Protein AF-A0A1V4YU26-F1 (afdb_monomer_lite)

Structure (mmCIF, N/CA/C/O backbone):
data_AF-A0A1V4YU26-F1
#
_entry.id   AF-A0A1V4YU26-F1
#
loop_
_atom_site.group_PDB
_atom_site.id
_atom_site.type_symbol
_atom_site.label_atom_id
_atom_site.label_alt_id
_atom_site.label_comp_id
_atom_site.label_asym_id
_atom_site.label_entity_id
_atom_site.label_seq_id
_atom_site.pdbx_PDB_ins_code
_atom_site.Cartn_x
_atom_site.Cartn_y
_atom_site.Cartn_z
_atom_site.occupancy
_atom_site.B_iso_or_equiv
_atom_site.auth_seq_id
_atom_site.auth_comp_id
_atom_site.auth_asym_id
_atom_site.auth_atom_id
_atom_site.pdbx_PDB_model_num
ATOM 1 N N . MET A 1 1 ? 6.573 -23.736 -16.629 1.00 38.19 1 MET A N 1
ATOM 2 C CA . MET A 1 1 ? 7.774 -23.318 -15.883 1.00 38.19 1 MET A CA 1
ATOM 3 C C . MET A 1 1 ? 7.281 -22.873 -14.523 1.00 38.19 1 MET A C 1
ATOM 5 O O . MET A 1 1 ? 6.336 -22.101 -14.481 1.00 38.19 1 MET A O 1
ATOM 9 N N . SER A 1 2 ? 7.765 -23.485 -13.443 1.00 38.28 2 SER A N 1
ATOM 10 C CA . SER A 1 2 ? 7.345 -23.146 -12.081 1.00 38.28 2 SER A CA 1
ATOM 11 C C . SER A 1 2 ? 7.957 -21.795 -11.724 1.00 38.28 2 SER A C 1
ATOM 13 O O . SER A 1 2 ? 9.143 -21.750 -11.397 1.00 38.28 2 SER A O 1
ATOM 15 N N . GLY A 1 3 ? 7.172 -20.723 -11.877 1.00 41.28 3 GLY A N 1
ATOM 16 C CA . GLY A 1 3 ? 7.522 -19.379 -11.422 1.00 41.28 3 GLY A CA 1
ATOM 17 C C . GLY A 1 3 ? 7.922 -19.473 -9.960 1.00 41.28 3 GLY A C 1
ATOM 18 O O . GLY A 1 3 ? 7.118 -19.872 -9.115 1.00 41.28 3 GLY A O 1
ATOM 19 N N . GLY A 1 4 ? 9.215 -19.288 -9.710 1.00 42.00 4 GLY A N 1
ATOM 20 C CA . GLY A 1 4 ? 9.797 -19.424 -8.389 1.00 42.00 4 GLY A CA 1
ATOM 21 C C . GLY A 1 4 ? 9.136 -18.409 -7.479 1.00 42.00 4 GLY A C 1
ATOM 22 O O . GLY A 1 4 ? 9.215 -17.217 -7.732 1.00 42.00 4 GLY A O 1
ATOM 23 N N . TYR A 1 5 ? 8.469 -18.906 -6.446 1.00 46.62 5 TYR A N 1
ATOM 24 C CA . TYR A 1 5 ? 7.987 -18.116 -5.327 1.00 46.62 5 TYR A CA 1
ATOM 25 C C . TYR A 1 5 ? 9.231 -17.559 -4.621 1.00 46.62 5 TYR A C 1
ATOM 27 O O . TYR A 1 5 ? 9.834 -18.236 -3.782 1.00 46.62 5 TYR A O 1
ATOM 35 N N . TRP A 1 6 ? 9.709 -16.387 -5.041 1.00 53.47 6 TRP A N 1
ATOM 36 C CA . TRP A 1 6 ? 10.808 -15.708 -4.372 1.00 53.47 6 TRP A CA 1
ATOM 37 C C . TRP A 1 6 ? 10.241 -15.218 -3.047 1.00 53.47 6 TRP A C 1
ATOM 39 O O . TRP A 1 6 ? 9.403 -14.328 -3.011 1.00 53.47 6 TRP A O 1
ATOM 49 N N . ALA A 1 7 ? 10.607 -15.904 -1.963 1.00 47.09 7 ALA A N 1
ATOM 50 C CA . ALA A 1 7 ? 10.111 -15.661 -0.615 1.00 47.09 7 ALA A CA 1
ATOM 51 C C . ALA A 1 7 ? 10.373 -14.205 -0.194 1.00 47.09 7 ALA A C 1
ATOM 53 O O . ALA A 1 7 ? 11.424 -13.877 0.362 1.00 47.09 7 ALA A O 1
ATOM 54 N N . TYR A 1 8 ? 9.419 -13.331 -0.505 1.00 53.28 8 TYR A N 1
ATOM 55 C CA . TYR A 1 8 ? 9.473 -11.912 -0.215 1.00 53.28 8 TYR A CA 1
ATOM 56 C C . TYR A 1 8 ? 9.354 -11.733 1.299 1.00 53.28 8 TYR A C 1
ATOM 58 O O . TYR A 1 8 ? 8.310 -11.982 1.900 1.00 53.28 8 TYR A O 1
ATOM 66 N N . LYS A 1 9 ? 10.452 -11.299 1.923 1.00 52.00 9 LYS A N 1
ATOM 67 C CA . LYS A 1 9 ? 10.515 -10.935 3.348 1.00 52.00 9 LYS A CA 1
ATOM 68 C C . LYS A 1 9 ? 9.548 -9.802 3.732 1.00 52.00 9 LYS A C 1
ATOM 70 O O . LYS A 1 9 ? 9.317 -9.603 4.917 1.00 52.00 9 LYS A O 1
ATOM 75 N N . ASP A 1 10 ? 8.962 -9.103 2.759 1.00 56.41 10 ASP A N 1
ATOM 76 C CA . ASP A 1 10 ? 8.067 -7.961 2.985 1.00 56.41 10 ASP A CA 1
ATOM 77 C C . ASP A 1 10 ? 6.596 -8.352 3.235 1.00 56.41 10 ASP A C 1
ATOM 79 O O . ASP A 1 10 ? 5.792 -7.493 3.599 1.00 56.41 10 ASP A O 1
ATOM 83 N N . ILE A 1 11 ? 6.247 -9.645 3.128 1.00 65.44 11 ILE A N 1
ATOM 84 C CA . ILE A 1 11 ? 4.923 -10.164 3.524 1.00 65.44 11 ILE A CA 1
ATOM 85 C C . ILE A 1 11 ? 4.684 -9.944 5.025 1.00 65.44 11 ILE A C 1
ATOM 87 O O . ILE A 1 11 ? 3.586 -9.564 5.419 1.00 65.44 11 ILE A O 1
ATOM 91 N N . GLU A 1 12 ? 5.723 -10.084 5.854 1.00 81.69 12 GLU A N 1
ATOM 92 C CA . GLU A 1 12 ? 5.600 -9.961 7.312 1.00 81.69 12 GLU A CA 1
ATOM 93 C C . GLU A 1 12 ? 5.129 -8.558 7.731 1.00 81.69 12 GLU A C 1
ATOM 95 O O . GLU A 1 12 ? 4.251 -8.420 8.577 1.00 81.69 12 GLU A O 1
ATOM 100 N N . MET A 1 13 ? 5.641 -7.496 7.098 1.00 84.25 13 MET A N 1
ATOM 101 C CA . MET A 1 13 ? 5.198 -6.129 7.396 1.00 84.25 13 MET A CA 1
ATOM 102 C C . MET A 1 13 ? 3.745 -5.890 6.958 1.00 84.25 13 MET A C 1
ATOM 104 O O . MET A 1 13 ? 2.984 -5.263 7.694 1.00 84.25 13 MET A O 1
ATOM 108 N N . VAL A 1 14 ? 3.351 -6.386 5.779 1.00 89.06 14 VAL A N 1
ATOM 109 C CA . VAL A 1 14 ? 1.967 -6.285 5.282 1.00 89.06 14 VAL A CA 1
ATOM 110 C C . VAL A 1 14 ? 1.006 -7.018 6.219 1.00 89.06 14 VAL A C 1
ATOM 112 O O . VAL A 1 14 ? -0.046 -6.476 6.564 1.00 89.06 14 VAL A O 1
ATOM 115 N N . GLU A 1 15 ? 1.369 -8.222 6.654 1.00 90.00 15 GLU A N 1
ATOM 116 C CA . GLU A 1 15 ? 0.588 -9.027 7.595 1.00 90.00 15 GLU A CA 1
ATOM 117 C C . GLU A 1 15 ? 0.465 -8.333 8.954 1.00 90.00 15 GLU A C 1
ATOM 119 O O . GLU A 1 15 ? -0.653 -8.132 9.423 1.00 90.00 15 GLU A O 1
ATOM 124 N N . ILE A 1 16 ? 1.570 -7.848 9.531 1.00 92.69 16 ILE A N 1
ATOM 125 C CA . ILE A 1 16 ? 1.562 -7.110 10.805 1.00 92.69 16 ILE A CA 1
ATOM 126 C C . ILE A 1 16 ? 0.658 -5.873 10.726 1.00 92.69 16 ILE A C 1
ATOM 128 O O . ILE A 1 16 ? -0.121 -5.609 11.642 1.00 92.69 16 ILE A O 1
ATOM 132 N N . LEU A 1 17 ? 0.730 -5.099 9.638 1.00 92.12 17 LEU A N 1
ATOM 133 C CA . LEU A 1 17 ? -0.113 -3.912 9.469 1.00 92.12 17 LEU A CA 1
ATOM 134 C C . LEU A 1 17 ? -1.603 -4.273 9.384 1.00 92.12 17 LEU A C 1
ATOM 136 O O . LEU A 1 17 ? -2.431 -3.573 9.975 1.00 92.12 17 LEU A O 1
ATOM 140 N N . LYS A 1 18 ? -1.946 -5.368 8.690 1.00 91.69 18 LYS A N 1
ATOM 141 C CA . LYS A 1 18 ? -3.319 -5.892 8.623 1.00 91.69 18 LYS A CA 1
ATOM 142 C C . LYS A 1 18 ? -3.795 -6.361 9.999 1.00 91.69 18 LYS A C 1
ATOM 144 O O . LYS A 1 18 ? -4.866 -5.944 10.430 1.00 91.69 18 LYS A O 1
ATOM 149 N N . GLU A 1 19 ? -2.987 -7.137 10.720 1.00 95.12 19 GLU A N 1
ATOM 150 C CA . GLU A 1 19 ? -3.316 -7.643 12.058 1.00 95.12 19 GLU A CA 1
ATOM 151 C C . GLU A 1 19 ? -3.536 -6.515 13.071 1.00 95.12 19 GLU A C 1
ATOM 153 O O . GLU A 1 19 ? -4.542 -6.506 13.787 1.00 95.12 19 GLU A O 1
ATOM 158 N N . ILE A 1 20 ? -2.636 -5.525 13.109 1.00 95.12 20 ILE A N 1
ATOM 159 C CA . ILE A 1 20 ? -2.795 -4.354 13.978 1.00 95.12 20 ILE A CA 1
ATOM 160 C C . ILE A 1 20 ? -4.064 -3.601 13.582 1.00 95.12 20 ILE A C 1
ATOM 162 O O . ILE A 1 20 ? -4.884 -3.303 14.452 1.00 95.12 20 ILE A O 1
ATOM 166 N N . GLY A 1 21 ? -4.250 -3.329 12.286 1.00 93.69 21 GLY A N 1
ATOM 167 C CA . GLY A 1 21 ? -5.426 -2.642 11.764 1.00 93.69 21 GLY A CA 1
ATOM 168 C C . GLY A 1 21 ? -6.734 -3.327 12.162 1.00 93.69 21 GLY A C 1
ATOM 169 O O . GLY A 1 21 ? -7.650 -2.659 12.645 1.00 93.69 21 GLY A O 1
ATOM 170 N N . ASP A 1 22 ? -6.815 -4.647 12.039 1.00 93.25 22 ASP A N 1
ATOM 171 C CA . ASP A 1 22 ? -7.993 -5.423 12.425 1.00 93.25 22 ASP A CA 1
ATOM 172 C C . ASP A 1 22 ? -8.208 -5.435 13.943 1.00 93.25 22 ASP A C 1
ATOM 174 O O . ASP A 1 22 ? -9.341 -5.261 14.402 1.00 93.25 22 ASP A O 1
ATOM 178 N N . SER A 1 23 ? -7.134 -5.552 14.734 1.00 97.25 23 SER A N 1
ATOM 179 C CA . SER A 1 23 ? -7.215 -5.577 16.202 1.00 97.25 23 SER A CA 1
ATOM 180 C C . SER A 1 23 ? -7.798 -4.292 16.802 1.00 97.25 23 SER A C 1
ATOM 182 O O . SER A 1 23 ? -8.465 -4.343 17.833 1.00 97.25 23 SER A O 1
ATOM 184 N N . ILE A 1 24 ? -7.601 -3.149 16.135 1.00 95.00 24 ILE A N 1
ATOM 185 C CA . ILE A 1 24 ? -8.058 -1.832 16.601 1.00 95.00 24 ILE A CA 1
ATOM 186 C C . ILE A 1 24 ? -9.299 -1.318 15.858 1.00 95.00 24 ILE A C 1
ATOM 188 O O . ILE A 1 24 ? -9.740 -0.198 16.110 1.00 95.00 24 ILE A O 1
ATOM 192 N N . LYS A 1 25 ? -9.873 -2.100 14.933 1.00 91.56 25 LYS A N 1
ATOM 193 C CA . LYS A 1 25 ? -10.921 -1.658 13.995 1.00 91.56 25 LYS A CA 1
ATOM 194 C C . LYS A 1 25 ? -12.164 -1.065 14.653 1.00 91.56 25 LYS A C 1
ATOM 196 O O . LYS A 1 25 ? -12.748 -0.127 14.114 1.00 91.56 25 LYS A O 1
ATOM 201 N N . ASN A 1 26 ? -12.567 -1.600 15.801 1.00 89.75 26 ASN A N 1
ATOM 202 C CA . ASN A 1 26 ? -13.777 -1.155 16.494 1.00 89.75 26 ASN A CA 1
ATOM 203 C C . ASN A 1 26 ? -13.543 0.109 17.332 1.00 89.75 26 ASN A C 1
ATOM 205 O O . ASN A 1 26 ? -14.421 0.966 17.394 1.00 89.75 26 ASN A O 1
ATOM 209 N N . ASP A 1 27 ? -12.359 0.240 17.933 1.00 94.19 27 ASP A N 1
ATOM 210 C CA . ASP A 1 27 ? -12.024 1.355 18.827 1.00 94.19 27 ASP A CA 1
ATOM 211 C C . ASP A 1 27 ? -11.466 2.561 18.056 1.00 94.19 27 ASP A C 1
ATOM 213 O O . ASP A 1 27 ? -11.748 3.716 18.378 1.00 94.19 27 ASP A O 1
ATOM 217 N N . TYR A 1 28 ? -10.705 2.294 16.991 1.00 90.06 28 TYR A N 1
ATOM 218 C CA . TYR A 1 28 ? -10.011 3.288 16.175 1.00 90.06 28 TYR A CA 1
ATOM 219 C C . TYR A 1 28 ? -10.212 3.013 14.673 1.00 90.06 28 TYR A C 1
ATOM 221 O O . TYR A 1 28 ? -9.247 2.740 13.954 1.00 90.06 28 TYR A O 1
ATOM 229 N N . PRO A 1 29 ? -11.448 3.125 14.150 1.00 84.31 29 PRO A N 1
ATOM 230 C CA . PRO A 1 29 ? -11.777 2.744 12.773 1.00 84.31 29 PRO A CA 1
ATOM 231 C C . PRO A 1 29 ? -11.000 3.532 11.710 1.00 84.31 29 PRO A C 1
ATOM 233 O O . PRO A 1 29 ? -10.665 2.987 10.664 1.00 84.31 29 PRO A O 1
ATOM 236 N N . ILE A 1 30 ? -10.670 4.800 11.982 1.00 85.56 30 ILE A N 1
ATOM 237 C CA . ILE A 1 30 ? -9.871 5.629 11.065 1.00 85.56 30 ILE A CA 1
ATOM 238 C C . ILE A 1 30 ? -8.433 5.110 10.993 1.00 85.56 30 ILE A C 1
ATOM 240 O O . ILE A 1 30 ? -7.906 4.904 9.906 1.00 85.56 30 ILE A O 1
ATOM 244 N N . LEU A 1 31 ? -7.813 4.855 12.148 1.00 87.12 31 LEU A N 1
ATOM 245 C CA . LEU A 1 31 ? -6.444 4.347 12.213 1.00 87.12 31 LEU A CA 1
ATOM 246 C C . LEU A 1 31 ? -6.350 2.935 11.619 1.00 87.12 31 LEU A C 1
ATOM 248 O O . LEU A 1 31 ? -5.422 2.641 10.875 1.00 87.12 31 LEU A O 1
ATOM 252 N N . SER A 1 32 ? -7.350 2.090 11.877 1.00 90.19 32 SER A N 1
ATOM 253 C CA . SER A 1 32 ? -7.501 0.780 11.239 1.00 90.19 32 SER A CA 1
ATOM 254 C C . SER A 1 32 ? -7.545 0.880 9.712 1.00 90.19 32 SER A C 1
ATOM 256 O O . SER A 1 32 ? -6.788 0.195 9.023 1.00 90.19 32 SER A O 1
ATOM 258 N N . ALA A 1 33 ? -8.374 1.776 9.168 1.00 86.06 33 ALA A N 1
ATOM 259 C CA . ALA A 1 33 ? -8.474 2.000 7.729 1.00 86.06 33 ALA A CA 1
ATOM 260 C C . ALA A 1 33 ? -7.157 2.516 7.119 1.00 86.06 33 ALA A C 1
ATOM 262 O O . ALA A 1 33 ? -6.777 2.072 6.040 1.00 86.06 33 ALA A O 1
ATOM 263 N N . MET A 1 34 ? -6.422 3.384 7.822 1.00 88.06 34 MET A N 1
ATOM 264 C CA . MET A 1 34 ? -5.097 3.839 7.377 1.00 88.06 34 MET A CA 1
ATOM 265 C C . MET A 1 34 ? -4.080 2.694 7.319 1.00 88.06 34 MET A C 1
ATOM 267 O O . MET A 1 34 ? -3.376 2.544 6.325 1.00 88.06 34 MET A O 1
ATOM 271 N N . LEU A 1 35 ? -3.994 1.878 8.376 1.00 90.88 35 LEU A N 1
ATOM 272 C CA . LEU A 1 35 ? -3.032 0.772 8.451 1.00 90.88 35 LEU A CA 1
ATOM 273 C C . LEU A 1 35 ? -3.328 -0.305 7.402 1.00 90.88 35 LEU A C 1
ATOM 275 O O . LEU A 1 35 ? -2.421 -0.772 6.716 1.00 90.88 35 LEU A O 1
ATOM 279 N N . THR A 1 36 ? -4.603 -0.655 7.236 1.00 88.94 36 THR A N 1
ATOM 280 C CA . THR A 1 36 ? -5.038 -1.639 6.235 1.00 88.94 36 THR A CA 1
ATOM 281 C C . THR A 1 36 ? -4.896 -1.114 4.802 1.00 88.94 36 THR A C 1
ATOM 283 O O . THR A 1 36 ? -4.490 -1.869 3.918 1.00 88.94 36 THR A O 1
ATOM 286 N N . GLY A 1 37 ? -5.162 0.176 4.565 1.00 88.56 37 GLY A N 1
ATOM 287 C CA . GLY A 1 37 ? -4.936 0.834 3.276 1.00 88.56 37 GLY A CA 1
ATOM 288 C C . GLY A 1 37 ? -3.458 0.858 2.887 1.00 88.56 37 GLY A C 1
ATOM 289 O O . GLY A 1 37 ? -3.107 0.457 1.779 1.00 88.56 37 GLY A O 1
ATOM 290 N N . LEU A 1 38 ? -2.583 1.235 3.823 1.00 89.69 38 LEU A N 1
ATOM 291 C CA . LEU A 1 38 ? -1.136 1.207 3.620 1.00 89.69 38 LEU A CA 1
ATOM 292 C C . LEU A 1 38 ? -0.632 -0.209 3.310 1.00 89.69 38 LEU A C 1
ATOM 294 O O . LEU A 1 38 ? 0.139 -0.391 2.370 1.00 89.69 38 LEU A O 1
ATOM 298 N N . ALA A 1 39 ? -1.093 -1.213 4.062 1.00 90.50 39 ALA A N 1
ATOM 299 C CA . ALA A 1 39 ? -0.713 -2.605 3.835 1.00 90.50 39 ALA A CA 1
ATOM 300 C C . ALA A 1 39 ? -1.051 -3.071 2.410 1.00 90.50 39 ALA A C 1
ATOM 302 O 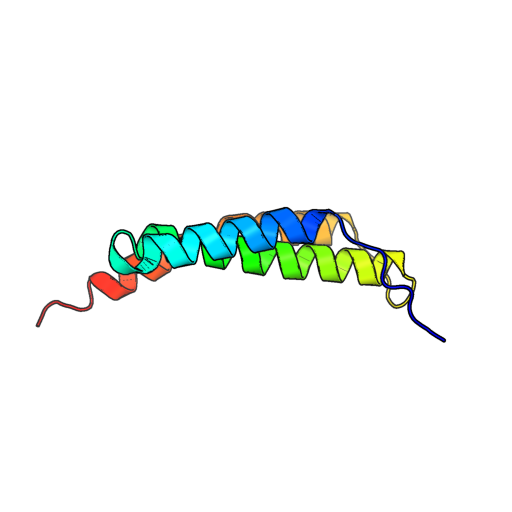O . ALA A 1 39 ? -0.242 -3.737 1.771 1.00 90.50 39 ALA A O 1
ATOM 303 N N . LYS A 1 40 ? -2.225 -2.684 1.896 1.00 89.31 40 LYS A N 1
ATOM 304 C CA . LYS A 1 40 ? -2.668 -3.030 0.542 1.00 89.31 40 LYS A CA 1
ATOM 305 C C . LYS A 1 40 ? -1.787 -2.407 -0.544 1.00 89.31 40 LYS A C 1
ATOM 307 O O . LYS A 1 40 ? -1.433 -3.091 -1.499 1.00 89.31 40 LYS A O 1
ATOM 312 N N . GLU A 1 41 ? -1.445 -1.125 -0.426 1.00 91.12 41 GLU A N 1
ATOM 313 C CA . GLU A 1 41 ? -0.592 -0.476 -1.431 1.00 91.12 41 GLU A CA 1
ATOM 314 C C . GLU A 1 41 ? 0.829 -1.059 -1.430 1.00 91.12 41 GLU A C 1
ATOM 316 O O . GLU A 1 41 ? 1.397 -1.289 -2.496 1.00 91.12 41 GLU A O 1
ATOM 321 N N . LEU A 1 42 ? 1.378 -1.374 -0.251 1.00 90.12 42 LEU A N 1
ATOM 322 C CA . LEU A 1 42 ? 2.682 -2.036 -0.126 1.00 90.12 42 LEU A CA 1
ATOM 323 C C . LEU A 1 42 ? 2.686 -3.443 -0.743 1.00 90.12 42 LEU A C 1
ATOM 325 O O . LEU A 1 42 ? 3.652 -3.821 -1.405 1.00 90.12 42 LEU A O 1
ATOM 329 N N . GLU A 1 43 ? 1.605 -4.203 -0.573 1.00 89.50 43 GLU A N 1
ATOM 330 C CA . GLU A 1 43 ? 1.435 -5.525 -1.187 1.00 89.50 43 GLU A CA 1
ATOM 331 C C . GLU A 1 43 ? 1.436 -5.449 -2.723 1.00 89.50 43 GLU A C 1
ATOM 333 O O . GLU A 1 43 ? 2.130 -6.221 -3.380 1.00 89.50 43 GLU A O 1
ATOM 338 N N . ASP A 1 44 ? 0.732 -4.483 -3.319 1.00 89.00 44 ASP A N 1
ATOM 339 C CA . ASP A 1 44 ? 0.693 -4.347 -4.783 1.00 89.00 44 ASP A CA 1
ATOM 340 C C . ASP A 1 44 ? 2.034 -3.872 -5.369 1.00 89.00 44 ASP A C 1
ATOM 342 O O . ASP A 1 44 ? 2.485 -4.373 -6.401 1.00 89.00 44 ASP A O 1
ATOM 346 N N . ILE A 1 45 ? 2.709 -2.933 -4.696 1.00 89.69 45 ILE A N 1
ATOM 347 C CA . ILE A 1 45 ? 4.040 -2.457 -5.106 1.00 89.69 45 ILE A CA 1
ATOM 348 C C . ILE A 1 45 ? 5.052 -3.606 -5.070 1.00 89.69 45 ILE A C 1
ATOM 350 O O . ILE A 1 45 ? 5.778 -3.813 -6.043 1.00 89.69 45 ILE A O 1
ATOM 354 N N . THR A 1 46 ? 5.085 -4.377 -3.979 1.00 87.50 46 THR A N 1
ATOM 355 C CA . THR A 1 46 ? 6.020 -5.506 -3.835 1.00 87.50 46 THR A CA 1
ATOM 356 C C . THR A 1 46 ? 5.733 -6.610 -4.849 1.00 87.50 46 THR A C 1
ATOM 358 O O . THR A 1 46 ? 6.669 -7.120 -5.460 1.00 87.50 46 THR A O 1
ATOM 361 N N . HIS A 1 47 ? 4.463 -6.909 -5.127 1.00 86.06 47 HIS A N 1
ATOM 362 C CA . HIS A 1 47 ? 4.082 -7.877 -6.156 1.00 86.06 47 HIS A CA 1
ATOM 363 C C . HIS A 1 47 ? 4.509 -7.447 -7.571 1.00 86.06 47 HIS A C 1
ATOM 365 O O . HIS A 1 47 ? 5.025 -8.260 -8.335 1.00 86.06 47 HIS A O 1
ATOM 371 N N . ARG A 1 48 ? 4.378 -6.158 -7.922 1.00 86.75 48 ARG A N 1
ATOM 372 C CA . ARG A 1 48 ? 4.878 -5.628 -9.207 1.00 86.75 48 ARG A CA 1
ATOM 373 C C . ARG A 1 48 ? 6.397 -5.722 -9.321 1.00 86.75 48 ARG A C 1
ATOM 375 O O . ARG A 1 48 ? 6.902 -6.033 -10.396 1.00 86.75 48 ARG A O 1
ATOM 382 N N . MET A 1 49 ? 7.120 -5.464 -8.231 1.00 86.12 49 MET A N 1
ATOM 383 C CA . MET A 1 49 ? 8.573 -5.643 -8.198 1.00 86.12 49 MET A CA 1
ATOM 384 C C . MET A 1 49 ? 8.959 -7.116 -8.367 1.00 86.12 49 MET A C 1
ATOM 386 O O . MET A 1 49 ? 9.873 -7.413 -9.129 1.00 86.12 49 MET A O 1
ATOM 390 N N . ASP A 1 50 ? 8.249 -8.040 -7.718 1.00 81.31 50 ASP A N 1
ATOM 391 C CA . ASP A 1 50 ? 8.489 -9.480 -7.863 1.00 81.31 50 ASP A CA 1
ATOM 392 C C . ASP A 1 50 ? 8.275 -9.958 -9.307 1.00 81.31 50 ASP A C 1
ATOM 394 O O . ASP A 1 50 ? 9.085 -10.705 -9.859 1.00 81.31 50 ASP A O 1
ATOM 398 N N . TRP A 1 51 ? 7.230 -9.465 -9.973 1.00 82.62 51 TRP A N 1
ATOM 399 C CA . TRP A 1 51 ? 6.989 -9.733 -11.393 1.00 82.62 51 TRP A CA 1
ATOM 400 C C . TRP A 1 51 ? 8.056 -9.151 -12.329 1.00 82.62 51 TRP A C 1
ATOM 402 O O . TRP A 1 51 ? 8.343 -9.758 -13.362 1.00 82.62 51 TRP A O 1
ATOM 412 N N . ASP A 1 52 ? 8.658 -8.007 -11.987 1.00 83.06 52 ASP A N 1
ATOM 413 C CA . ASP A 1 52 ? 9.820 -7.460 -12.709 1.00 83.06 52 ASP A CA 1
ATOM 414 C C . ASP A 1 52 ? 11.056 -8.353 -12.509 1.00 83.06 52 ASP A C 1
ATOM 416 O O . ASP A 1 52 ? 11.733 -8.737 -13.464 1.00 83.06 52 ASP A O 1
ATOM 420 N N . TYR A 1 53 ? 11.332 -8.752 -11.263 1.00 80.94 53 TYR A N 1
ATOM 421 C CA . TYR A 1 53 ? 12.504 -9.560 -10.913 1.00 80.94 53 TYR A CA 1
ATOM 422 C C . TYR A 1 53 ? 12.439 -11.006 -11.405 1.00 80.94 53 TYR A C 1
ATOM 424 O O . TYR A 1 53 ? 13.474 -11.588 -11.738 1.00 80.94 53 TYR A O 1
ATOM 432 N N . SER A 1 54 ? 11.246 -11.596 -11.465 1.00 79.00 54 SER A N 1
ATOM 433 C CA . SER A 1 54 ? 11.020 -12.940 -12.011 1.00 79.00 54 SER A CA 1
ATOM 434 C C . SER A 1 54 ? 11.142 -13.003 -13.538 1.00 79.00 54 SER A C 1
ATOM 436 O O . SER A 1 54 ? 11.096 -14.098 -14.099 1.00 79.00 54 SER A O 1
ATOM 438 N N . CYS A 1 55 ? 11.373 -11.863 -14.205 1.00 71.56 55 CYS A N 1
ATOM 439 C CA . CYS A 1 55 ? 11.428 -11.710 -15.661 1.00 71.56 55 CYS A CA 1
ATOM 440 C C . CYS A 1 55 ? 10.112 -12.065 -16.377 1.00 71.56 55 CYS A C 1
ATOM 442 O O . CYS A 1 55 ? 10.114 -12.238 -17.598 1.00 71.56 55 CYS A O 1
ATOM 444 N N . ASP A 1 56 ? 9.001 -12.169 -15.643 1.00 71.38 56 ASP A N 1
ATOM 445 C CA . ASP A 1 56 ? 7.675 -12.401 -16.220 1.00 71.38 56 ASP A CA 1
ATOM 446 C C . ASP A 1 56 ? 7.129 -11.120 -16.877 1.00 71.38 56 ASP A C 1
ATOM 448 O O . ASP A 1 56 ? 6.388 -11.183 -17.861 1.00 71.38 56 ASP A O 1
ATOM 452 N N . THR A 1 57 ? 7.543 -9.948 -16.382 1.00 69.31 57 THR A N 1
ATOM 453 C CA . THR A 1 57 ? 7.272 -8.626 -16.970 1.00 69.31 57 THR A CA 1
ATOM 454 C C . THR A 1 57 ? 8.490 -7.707 -16.818 1.00 69.31 57 THR A C 1
ATOM 456 O O . THR A 1 57 ? 9.430 -8.055 -16.111 1.00 69.31 57 THR A O 1
ATOM 459 N N . SER A 1 58 ? 8.500 -6.545 -17.482 1.00 80.38 58 SER A N 1
ATOM 460 C CA . SER A 1 58 ? 9.537 -5.521 -17.282 1.00 80.38 58 SER A CA 1
ATOM 461 C C . SER A 1 58 ? 8.932 -4.158 -16.961 1.00 80.38 58 SER A C 1
ATOM 463 O O . SER A 1 58 ? 8.122 -3.638 -17.730 1.00 80.38 58 SER A O 1
ATOM 465 N N . ILE A 1 59 ? 9.379 -3.540 -15.873 1.00 83.38 59 ILE A N 1
ATOM 466 C CA . ILE A 1 59 ? 9.132 -2.133 -15.561 1.00 83.38 59 ILE A CA 1
ATOM 467 C C . ILE A 1 59 ? 10.101 -1.303 -16.409 1.00 83.38 59 ILE A C 1
ATOM 469 O O . ILE A 1 59 ? 11.266 -1.110 -16.056 1.00 83.38 59 ILE A O 1
ATOM 473 N N . GLU A 1 60 ? 9.618 -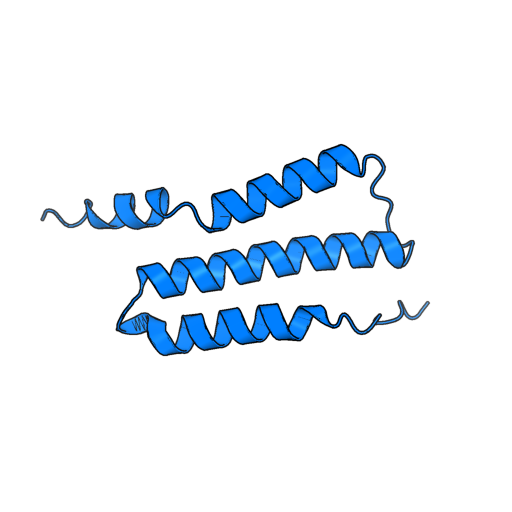0.835 -17.561 1.00 81.56 60 GLU A N 1
ATOM 474 C CA . GLU A 1 60 ? 10.433 -0.110 -18.548 1.00 81.56 60 GLU A CA 1
ATOM 475 C C . GLU A 1 60 ? 10.955 1.240 -18.023 1.00 81.56 60 GLU A C 1
ATOM 477 O O . GLU A 1 60 ? 12.065 1.646 -18.367 1.00 81.56 60 GLU A O 1
ATOM 482 N N . ASP A 1 61 ? 10.192 1.908 -17.149 1.00 89.56 61 ASP A N 1
ATOM 483 C CA . ASP A 1 61 ? 10.563 3.178 -16.515 1.00 89.56 61 ASP A CA 1
ATOM 484 C C . ASP A 1 61 ? 10.514 3.066 -14.983 1.00 89.56 61 ASP A C 1
ATOM 486 O O . ASP A 1 61 ? 9.481 3.268 -14.338 1.00 89.56 61 ASP A O 1
ATOM 490 N N . LYS A 1 62 ? 11.668 2.737 -14.392 1.00 89.12 62 LYS A N 1
ATOM 491 C CA . LYS A 1 62 ? 11.816 2.567 -12.938 1.00 89.12 62 LYS A CA 1
ATOM 492 C C . LYS A 1 62 ? 11.575 3.862 -12.163 1.00 89.12 62 LYS A C 1
ATOM 494 O O . LYS A 1 62 ? 11.036 3.810 -11.065 1.00 89.12 62 LYS A O 1
ATOM 499 N N . VAL A 1 63 ? 11.924 5.016 -12.737 1.00 91.00 63 VAL A N 1
ATOM 500 C CA . VAL A 1 63 ? 11.761 6.316 -12.068 1.00 91.00 63 VAL A CA 1
ATOM 501 C C . VAL A 1 63 ? 10.285 6.688 -12.000 1.00 91.00 63 VAL A C 1
ATOM 503 O O . VAL A 1 63 ? 9.800 7.087 -10.941 1.00 91.00 63 VAL A O 1
ATOM 506 N N . ALA A 1 64 ? 9.547 6.516 -13.100 1.00 90.88 64 ALA A N 1
ATOM 507 C CA . ALA A 1 64 ? 8.103 6.726 -13.098 1.00 90.88 64 ALA A CA 1
ATOM 508 C C . ALA A 1 64 ? 7.396 5.783 -12.111 1.00 90.88 64 ALA A C 1
ATOM 510 O O . ALA A 1 64 ? 6.529 6.233 -11.362 1.00 90.88 64 ALA A O 1
ATOM 511 N N . PHE A 1 65 ? 7.806 4.511 -12.055 1.00 91.56 65 PHE A N 1
ATOM 512 C CA . PHE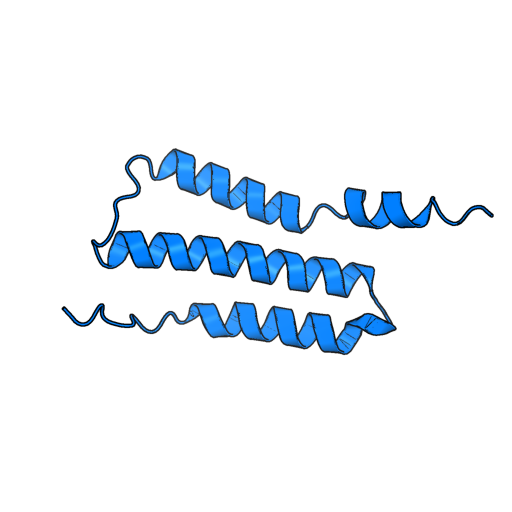 A 1 65 ? 7.285 3.542 -11.089 1.00 91.56 65 PHE A CA 1
ATOM 513 C C . PHE A 1 65 ? 7.563 3.937 -9.631 1.00 91.56 65 PHE A C 1
ATOM 515 O O . PHE A 1 65 ? 6.660 3.857 -8.800 1.00 91.56 65 PHE A O 1
ATOM 522 N N . GLU A 1 66 ? 8.779 4.380 -9.302 1.00 90.88 66 GLU A N 1
ATOM 523 C CA . GLU A 1 66 ? 9.120 4.842 -7.950 1.00 90.88 66 GLU A CA 1
ATOM 524 C C . GLU A 1 66 ? 8.273 6.056 -7.543 1.00 90.88 66 GLU A C 1
ATOM 526 O O . GLU A 1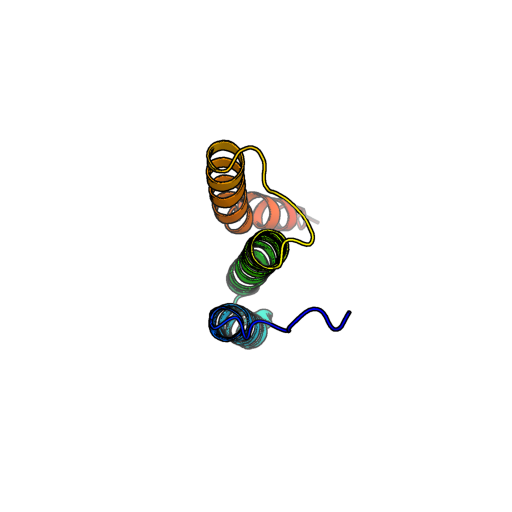 66 ? 7.707 6.080 -6.449 1.00 90.88 66 GLU A O 1
ATOM 531 N N . ILE A 1 67 ? 8.116 7.036 -8.440 1.00 92.31 67 ILE A N 1
ATOM 532 C CA . ILE A 1 67 ? 7.278 8.221 -8.205 1.00 92.31 67 ILE A CA 1
ATOM 533 C C . ILE A 1 67 ? 5.809 7.819 -8.005 1.00 92.31 67 ILE A C 1
ATOM 535 O O . ILE A 1 67 ? 5.160 8.293 -7.071 1.00 92.31 67 ILE A O 1
ATOM 539 N N . GLU A 1 68 ? 5.281 6.939 -8.860 1.00 92.50 68 GLU A N 1
ATOM 540 C CA . GLU A 1 68 ? 3.923 6.397 -8.743 1.00 92.50 68 GLU A CA 1
ATOM 541 C C . GLU A 1 68 ? 3.733 5.693 -7.392 1.00 92.50 68 GLU A C 1
ATOM 543 O O . GLU A 1 68 ? 2.774 5.976 -6.675 1.00 92.50 68 GLU A O 1
ATOM 548 N N . SER A 1 69 ? 4.673 4.827 -7.017 1.00 90.31 69 SER A N 1
ATOM 549 C CA . SER A 1 69 ? 4.643 4.048 -5.778 1.00 90.31 69 SER A CA 1
ATOM 550 C C . SER A 1 69 ? 4.631 4.947 -4.541 1.00 90.31 69 SER A C 1
ATOM 552 O O . SER A 1 69 ? 3.817 4.748 -3.639 1.00 90.31 69 SER A O 1
ATOM 554 N N . VAL A 1 70 ? 5.465 5.993 -4.514 1.00 88.31 70 VAL A N 1
ATOM 555 C CA . VAL A 1 70 ? 5.470 6.983 -3.426 1.00 88.31 70 VAL A CA 1
ATOM 556 C C . VAL A 1 70 ? 4.136 7.725 -3.349 1.00 88.31 70 VAL A C 1
ATOM 558 O O . VAL A 1 70 ? 3.580 7.859 -2.260 1.00 88.31 70 VAL A O 1
ATOM 561 N N . HIS A 1 71 ? 3.576 8.170 -4.478 1.00 88.69 71 HIS A N 1
ATOM 562 C CA . HIS A 1 71 ? 2.264 8.823 -4.480 1.00 88.69 71 HIS A CA 1
ATOM 563 C C . HIS A 1 71 ? 1.151 7.898 -3.984 1.00 88.69 71 HIS A C 1
ATOM 565 O O . HIS A 1 71 ? 0.291 8.335 -3.224 1.00 88.69 71 HIS A O 1
ATOM 571 N N . ARG A 1 72 ? 1.171 6.621 -4.372 1.00 87.31 72 ARG A N 1
ATOM 572 C CA . ARG A 1 72 ? 0.198 5.626 -3.907 1.00 87.31 72 ARG A CA 1
ATOM 573 C C . ARG A 1 72 ? 0.278 5.418 -2.400 1.00 87.31 72 ARG A C 1
ATOM 575 O O . ARG A 1 72 ? -0.755 5.468 -1.742 1.00 87.31 72 ARG A O 1
ATOM 582 N N . ILE A 1 73 ? 1.485 5.295 -1.845 1.00 87.19 73 ILE A N 1
ATOM 583 C CA . ILE A 1 73 ? 1.699 5.198 -0.393 1.00 87.19 73 ILE A CA 1
ATOM 584 C C . ILE A 1 73 ? 1.169 6.444 0.326 1.00 87.19 73 ILE A C 1
ATOM 586 O O . ILE A 1 73 ? 0.463 6.321 1.323 1.00 87.19 73 ILE A O 1
ATOM 590 N N . LEU A 1 74 ? 1.470 7.644 -0.179 1.00 83.81 74 LEU A N 1
ATOM 591 C CA . LEU A 1 74 ? 0.990 8.892 0.422 1.00 83.81 74 LEU A CA 1
ATOM 592 C C . LEU A 1 74 ? -0.543 9.010 0.365 1.00 83.81 74 LEU A C 1
ATOM 594 O O . LEU A 1 74 ? -1.151 9.444 1.340 1.00 83.81 74 LEU A O 1
ATOM 598 N N . ASN A 1 75 ? -1.165 8.565 -0.729 1.00 82.88 75 ASN A N 1
ATOM 599 C CA . ASN A 1 75 ? -2.619 8.583 -0.905 1.00 82.88 75 ASN A CA 1
ATOM 600 C C . ASN A 1 75 ? -3.337 7.489 -0.101 1.00 82.88 75 ASN A C 1
ATOM 602 O O . ASN A 1 75 ? -4.463 7.703 0.337 1.00 82.88 75 ASN A O 1
ATOM 606 N N . ALA A 1 76 ? -2.696 6.344 0.155 1.00 79.12 76 ALA A N 1
ATOM 607 C CA . ALA A 1 76 ? -3.224 5.302 1.046 1.00 79.12 76 ALA A CA 1
ATOM 608 C C . ALA A 1 76 ? -3.482 5.830 2.465 1.00 79.12 76 ALA A C 1
ATOM 610 O O . ALA A 1 76 ? -4.342 5.335 3.193 1.00 79.12 76 ALA A O 1
ATOM 611 N N . VAL A 1 77 ? -2.690 6.832 2.845 1.00 66.31 77 VAL A N 1
ATOM 612 C CA . VAL A 1 77 ? -2.686 7.486 4.151 1.00 66.31 77 VAL A CA 1
ATOM 613 C C . VAL A 1 77 ? -3.522 8.774 4.123 1.00 66.31 77 VAL A C 1
ATOM 615 O O . VAL A 1 77 ? -3.677 9.412 5.162 1.00 66.31 77 VAL A O 1
ATOM 618 N N . ASP A 1 78 ? -4.107 9.163 2.983 1.00 64.12 78 ASP A N 1
ATOM 619 C CA . ASP A 1 78 ? -4.906 10.384 2.893 1.00 64.12 78 ASP A CA 1
ATOM 620 C C . ASP A 1 78 ? -6.301 10.179 3.517 1.00 64.12 78 ASP A C 1
ATOM 622 O O . ASP A 1 78 ? -7.271 9.735 2.904 1.00 64.12 78 ASP A O 1
ATOM 626 N N . ILE A 1 79 ? -6.386 10.510 4.807 1.00 58.19 79 ILE A N 1
ATOM 627 C CA . ILE A 1 79 ? -7.565 10.385 5.680 1.00 58.19 79 ILE A CA 1
ATOM 628 C C . ILE A 1 79 ? -8.752 11.242 5.182 1.00 58.19 79 ILE A C 1
ATOM 630 O O . ILE A 1 79 ? -9.879 11.088 5.662 1.00 58.19 79 ILE A O 1
ATOM 634 N N . GLN A 1 80 ? -8.539 12.147 4.218 1.00 57.16 80 GLN A N 1
ATOM 635 C CA . GLN A 1 80 ? -9.564 13.063 3.705 1.00 57.16 80 GLN A CA 1
ATOM 636 C C . GLN A 1 80 ? -10.815 12.336 3.187 1.00 57.16 80 GLN A C 1
ATOM 638 O O . GLN A 1 80 ? -11.928 12.824 3.395 1.00 57.16 80 GLN A O 1
ATOM 643 N N . ASP A 1 81 ? -10.673 11.146 2.600 1.00 54.56 81 ASP A N 1
ATOM 644 C CA . ASP A 1 81 ? -11.818 10.364 2.109 1.00 54.56 81 ASP A CA 1
ATOM 645 C C . ASP A 1 81 ? -12.555 9.593 3.223 1.00 54.56 81 ASP A C 1
ATOM 647 O O . ASP A 1 81 ? -13.754 9.313 3.115 1.00 54.56 81 ASP A O 1
ATOM 651 N N . ILE A 1 82 ? -11.884 9.324 4.347 1.00 55.97 82 ILE A N 1
ATOM 652 C CA . ILE A 1 82 ? -12.489 8.715 5.542 1.00 55.97 82 ILE A CA 1
ATOM 653 C C . ILE A 1 82 ? -13.252 9.777 6.354 1.00 55.97 82 ILE A C 1
ATOM 655 O O . ILE A 1 82 ? -14.340 9.505 6.864 1.00 55.97 82 ILE A O 1
ATOM 659 N N . ILE A 1 83 ? -12.722 11.002 6.444 1.00 55.91 83 ILE A N 1
ATOM 660 C CA . ILE A 1 83 ? -13.358 12.121 7.162 1.00 55.91 83 ILE A CA 1
ATOM 661 C C . ILE A 1 83 ? -14.605 12.623 6.426 1.00 55.91 83 ILE A C 1
ATOM 663 O O . ILE A 1 83 ? -15.643 12.796 7.063 1.00 55.91 83 ILE A O 1
ATOM 667 N N . LYS A 1 84 ? -14.563 12.767 5.092 1.00 54.25 84 LYS A N 1
ATOM 668 C CA . LYS A 1 84 ? -15.729 13.210 4.298 1.00 54.25 84 LYS A CA 1
ATOM 669 C C . LYS A 1 84 ? -16.955 12.305 4.454 1.00 54.25 84 LYS A C 1
ATOM 671 O O . LYS A 1 84 ? -18.080 12.793 4.407 1.00 54.25 84 LYS A O 1
ATOM 676 N N . 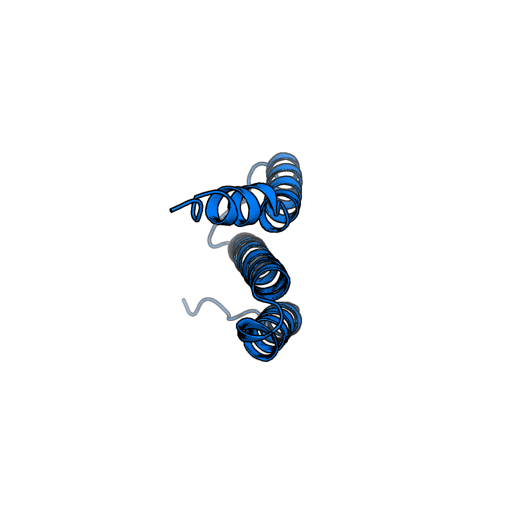ASN A 1 85 ? -16.757 11.004 4.678 1.00 50.38 85 ASN A N 1
ATOM 677 C 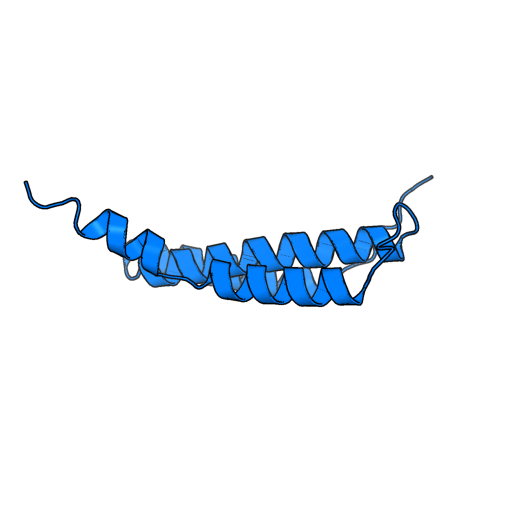CA . ASN A 1 85 ? -17.857 10.065 4.927 1.00 50.38 85 ASN A CA 1
ATOM 678 C C . ASN A 1 85 ? -18.475 10.197 6.332 1.00 50.38 85 ASN A C 1
ATOM 680 O O . ASN A 1 85 ? -19.574 9.696 6.561 1.00 50.38 85 ASN A O 1
ATOM 684 N N . LYS A 1 86 ? -17.808 10.876 7.273 1.00 49.03 86 LYS A N 1
ATOM 685 C CA . LYS A 1 86 ? -18.310 11.080 8.639 1.00 49.03 86 LYS A CA 1
ATOM 686 C C . LYS A 1 86 ? -19.217 12.310 8.756 1.00 49.03 86 LYS A C 1
ATOM 688 O O . LYS A 1 86 ? -20.192 12.265 9.500 1.00 49.03 86 LYS A O 1
ATOM 693 N N . ASP A 1 87 ? -18.971 13.347 7.957 1.00 50.44 87 ASP A N 1
ATOM 694 C CA . ASP A 1 87 ? -19.803 14.564 7.922 1.00 50.44 87 ASP A CA 1
ATOM 695 C C . ASP A 1 87 ? -21.164 14.354 7.217 1.00 50.44 87 ASP A C 1
ATOM 697 O O . ASP A 1 87 ? -22.056 15.198 7.298 1.00 50.44 87 ASP A O 1
ATOM 701 N N . GLY A 1 88 ? -21.365 13.191 6.582 1.00 46.19 88 GLY A N 1
ATOM 702 C CA . GLY A 1 88 ? -22.651 12.747 6.031 1.00 46.19 88 GLY A CA 1
ATOM 703 C C . GLY A 1 88 ? -23.663 12.239 7.072 1.00 46.19 88 GLY A C 1
ATOM 704 O O . GLY A 1 88 ? -24.826 12.045 6.730 1.00 46.19 88 GLY A O 1
ATOM 705 N N . TYR A 1 89 ? -23.264 12.064 8.338 1.00 45.16 89 TYR A N 1
ATOM 706 C CA . TYR A 1 89 ? -24.165 11.755 9.459 1.00 45.16 89 TYR A CA 1
ATOM 707 C C . TYR A 1 89 ? -24.581 13.040 10.190 1.00 45.16 89 TYR A C 1
ATOM 709 O O . TYR A 1 89 ? -24.320 13.237 11.374 1.00 45.16 89 TYR A O 1
ATOM 717 N N . SER A 1 90 ? -25.238 13.932 9.453 1.00 46.09 90 SER A N 1
ATOM 718 C CA . SER A 1 90 ? -26.018 15.040 10.009 1.00 46.09 90 SER A CA 1
ATOM 719 C C . SER A 1 90 ? -27.486 14.808 9.648 1.00 46.09 90 SER A C 1
ATOM 721 O O . SER A 1 90 ? -27.990 15.394 8.692 1.00 46.09 90 SER A O 1
ATOM 723 N N . GLY A 1 91 ? -28.149 13.893 10.357 1.00 39.81 91 GLY A N 1
ATOM 724 C CA . GLY A 1 91 ? -29.564 13.568 10.165 1.00 39.81 91 GLY A CA 1
ATOM 725 C C . GLY A 1 91 ? -30.116 12.755 11.316 1.00 39.81 91 GLY A C 1
ATOM 726 O O . GLY A 1 91 ? -29.651 11.605 11.469 1.00 39.81 91 GLY A O 1
#

Sequence (91 aa):
MSGGYWAYKDIEMVEILKEIGDSIKNDYPILSAMLTGLAKELEDITHRMDWDYSCDTSIEDKVAFEIESVHRILNAVDIQDIIKNKDGYSG

Foldseek 3Di:
DPQDPPPDPCVVQLVVLQVVLVVCCVVCVLSSQLSNLLSVLSVVLVVVVSCCVSVVDNPPDVPVSVVVSVVSNVVSNPSVVVVVVVVVPPD

pLDDT: mean 77.13, std 17.63, range [38.19, 97.25]

Radius of gyration: 16.49 Å; chains: 1; bounding box: 42×38×37 Å

Secondary structure (DSSP, 8-state):
--------TTHHHHHHHHHHHHHTTTT-HHHHHHHHHHHHHHHHHHHHHHHHHTTSS--S-HHHHHHHHHHHHHHHT-THHHHHTTTT---